Protein AF-A0A3R6PT72-F1 (afdb_monomer_lite)

Sequence (81 aa):
MRMYFRTDYYADVGIDEVVRLQRGTTCEVVSETEFFYFIVTDNESFRKMLNIVMIPKEDLEDDVYVVTGKSEKLEEGGGVI

Structure (mmCIF, N/CA/C/O backbone):
data_AF-A0A3R6PT72-F1
#
_entry.id   AF-A0A3R6PT72-F1
#
loop_
_atom_site.group_PDB
_atom_site.id
_atom_site.type_symbol
_atom_site.label_atom_id
_atom_site.label_alt_id
_atom_site.label_comp_id
_atom_site.label_asym_id
_atom_site.label_entity_id
_atom_site.label_seq_id
_atom_site.pdbx_PDB_ins_code
_atom_site.Cartn_x
_atom_site.Cartn_y
_atom_site.Cartn_z
_atom_site.occupancy
_atom_site.B_iso_or_equiv
_atom_site.auth_seq_id
_atom_site.auth_comp_id
_atom_site.auth_asym_id
_atom_site.auth_atom_id
_atom_site.pdbx_PDB_model_num
ATOM 1 N N . MET A 1 1 ? 0.176 -6.708 7.296 1.00 81.81 1 MET A N 1
ATOM 2 C CA . MET A 1 1 ? -0.470 -5.377 7.323 1.00 81.81 1 MET A CA 1
ATOM 3 C C . MET A 1 1 ? -1.294 -5.246 6.053 1.00 81.81 1 MET A C 1
ATOM 5 O O . MET A 1 1 ? -0.958 -5.904 5.073 1.00 81.81 1 MET A O 1
ATOM 9 N N . ARG A 1 2 ? -2.408 -4.515 6.070 1.00 83.81 2 ARG A N 1
ATOM 10 C CA . ARG A 1 2 ? -3.269 -4.363 4.885 1.00 83.81 2 ARG A CA 1
ATOM 11 C C . ARG A 1 2 ? -3.437 -2.896 4.544 1.00 83.81 2 ARG A C 1
ATOM 13 O O . ARG A 1 2 ? -3.500 -2.077 5.451 1.00 83.81 2 ARG A O 1
ATOM 20 N N . MET A 1 3 ? -3.512 -2.596 3.259 1.00 85.62 3 MET A N 1
ATOM 21 C CA . MET A 1 3 ? -3.647 -1.245 2.739 1.00 85.62 3 MET A CA 1
ATOM 22 C C . MET A 1 3 ? -4.941 -1.147 1.935 1.00 85.62 3 MET A C 1
ATOM 24 O O . MET A 1 3 ? -5.134 -1.922 1.003 1.00 85.62 3 MET A O 1
ATOM 28 N N . TYR A 1 4 ? -5.835 -0.242 2.328 1.00 84.94 4 TYR A N 1
ATOM 29 C CA . TYR A 1 4 ? -7.127 -0.015 1.686 1.00 84.94 4 TYR A CA 1
ATOM 30 C C . TYR A 1 4 ? -7.149 1.343 0.985 1.00 84.94 4 TYR A C 1
ATOM 32 O O . TYR A 1 4 ? -6.892 2.365 1.620 1.00 84.94 4 TYR A O 1
ATOM 40 N N . PHE A 1 5 ? -7.505 1.353 -0.297 1.00 84.19 5 PHE A N 1
ATOM 41 C CA . PHE A 1 5 ? -7.540 2.561 -1.124 1.00 84.19 5 PHE A CA 1
ATOM 42 C C . PHE A 1 5 ? -8.941 3.192 -1.112 1.00 84.19 5 PHE A C 1
ATOM 44 O O . PHE A 1 5 ? -9.915 2.574 -1.546 1.00 84.19 5 PHE A O 1
ATOM 51 N N . ARG A 1 6 ? -9.065 4.429 -0.615 1.00 81.50 6 ARG A N 1
ATOM 52 C CA . ARG A 1 6 ? -10.322 5.207 -0.584 1.00 81.50 6 ARG A CA 1
ATOM 53 C C . ARG A 1 6 ? -10.623 5.916 -1.899 1.00 81.50 6 ARG A C 1
ATOM 55 O O . ARG A 1 6 ? -11.787 6.204 -2.182 1.00 81.50 6 ARG A O 1
ATOM 62 N N . THR A 1 7 ? -9.606 6.143 -2.712 1.00 82.88 7 THR A N 1
ATOM 63 C CA . THR A 1 7 ? -9.697 6.697 -4.064 1.00 82.88 7 THR A CA 1
ATOM 64 C C . THR A 1 7 ? -8.853 5.850 -5.016 1.00 82.88 7 THR A C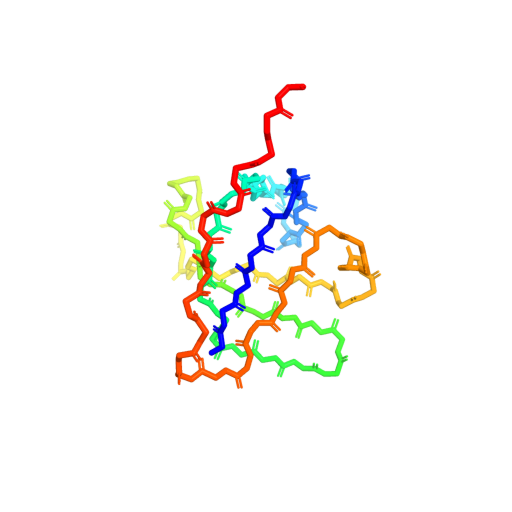 1
ATOM 66 O O . THR A 1 7 ? -8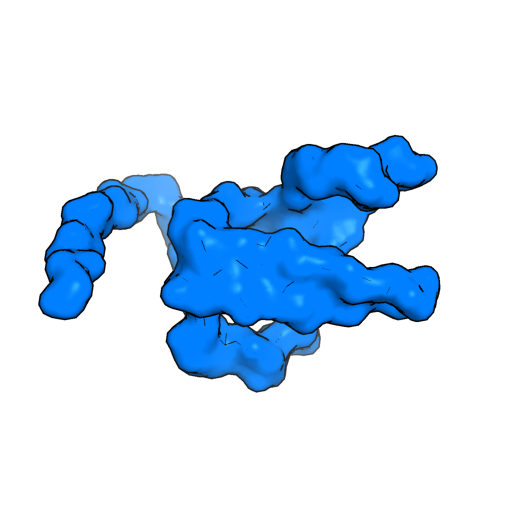.213 4.881 -4.602 1.00 82.88 7 THR A O 1
ATOM 69 N N . ASP A 1 8 ? -8.931 6.137 -6.315 1.00 83.50 8 ASP A N 1
ATOM 70 C CA . ASP A 1 8 ? -7.999 5.538 -7.264 1.00 83.50 8 ASP A CA 1
ATOM 71 C C . ASP A 1 8 ? -6.611 6.135 -7.039 1.00 83.50 8 ASP A C 1
ATOM 73 O O . ASP A 1 8 ? -6.435 7.344 -7.168 1.00 83.50 8 ASP A O 1
ATOM 77 N N . TYR A 1 9 ? -5.636 5.282 -6.752 1.00 82.12 9 TYR A N 1
ATOM 78 C CA . TYR A 1 9 ? -4.262 5.691 -6.514 1.00 82.12 9 TYR A CA 1
ATOM 79 C C . TYR A 1 9 ? -3.375 5.268 -7.683 1.00 82.12 9 TYR A C 1
ATOM 81 O O . TYR A 1 9 ? -3.481 4.147 -8.183 1.00 82.12 9 TYR A O 1
ATOM 89 N N . TYR A 1 10 ? -2.497 6.160 -8.128 1.00 79.81 10 TYR A N 1
ATOM 90 C CA . TYR A 1 10 ? -1.560 5.898 -9.215 1.00 79.81 10 TYR A CA 1
ATOM 91 C C . TYR A 1 10 ? -0.159 5.781 -8.630 1.00 79.81 10 TYR A C 1
ATOM 93 O O . TYR A 1 10 ? 0.437 6.776 -8.235 1.00 79.81 10 TYR A O 1
ATOM 101 N N . ALA A 1 11 ? 0.344 4.553 -8.557 1.00 76.81 11 ALA A N 1
ATOM 102 C CA . ALA A 1 11 ? 1.678 4.274 -8.053 1.00 76.81 11 ALA A CA 1
ATOM 103 C C . ALA A 1 11 ? 2.681 4.256 -9.210 1.00 76.81 11 ALA A C 1
ATOM 105 O O . ALA A 1 11 ? 2.508 3.495 -10.168 1.00 76.81 11 ALA A O 1
ATOM 106 N N . ASP A 1 12 ? 3.731 5.065 -9.102 1.00 74.19 12 ASP A N 1
ATOM 107 C CA . ASP A 1 12 ? 4.899 4.973 -9.976 1.00 74.19 12 ASP A CA 1
ATOM 108 C C . ASP A 1 12 ? 5.787 3.809 -9.522 1.00 74.19 12 ASP A C 1
ATOM 110 O O . ASP A 1 12 ? 6.105 3.669 -8.340 1.00 74.19 12 ASP A O 1
ATOM 114 N N . VAL A 1 13 ? 6.166 2.945 -10.461 1.00 68.75 13 VAL A N 1
ATOM 115 C CA . VAL A 1 13 ? 6.945 1.728 -10.178 1.00 68.75 13 VAL A CA 1
ATOM 116 C C . VAL A 1 13 ? 8.382 1.774 -10.706 1.00 68.75 13 VAL A C 1
ATOM 118 O O . VAL A 1 13 ? 9.073 0.755 -10.711 1.00 68.75 13 VAL A O 1
ATOM 121 N N . GLY A 1 14 ? 8.858 2.943 -11.144 1.00 59.91 14 GLY A N 1
ATOM 122 C CA . GLY A 1 14 ? 10.260 3.185 -11.488 1.00 59.91 14 GLY A CA 1
ATOM 123 C C . GLY A 1 14 ? 10.720 2.669 -12.857 1.00 59.91 14 GLY A C 1
ATOM 124 O O . GLY A 1 14 ? 11.924 2.653 -13.116 1.00 59.91 14 GLY A O 1
ATOM 125 N N . ILE A 1 15 ? 9.802 2.252 -13.739 1.00 64.06 15 ILE A N 1
ATOM 126 C CA . ILE A 1 15 ? 10.106 1.782 -15.110 1.00 64.06 15 ILE A CA 1
ATOM 127 C C . ILE A 1 15 ? 9.087 2.350 -16.117 1.00 64.06 15 ILE A C 1
ATOM 129 O O . ILE A 1 15 ? 8.493 1.602 -16.885 1.00 64.06 15 ILE A O 1
ATOM 133 N N . ASP A 1 16 ? 8.838 3.667 -16.078 1.00 64.81 16 ASP A N 1
ATOM 134 C CA . ASP A 1 16 ? 7.873 4.372 -16.960 1.00 64.81 16 ASP A CA 1
ATOM 135 C C . ASP A 1 16 ? 6.442 3.785 -16.925 1.00 64.81 16 ASP A C 1
ATOM 137 O O . ASP A 1 16 ? 5.609 4.037 -17.792 1.00 64.81 16 ASP A O 1
ATOM 141 N N . GLU A 1 17 ? 6.149 2.970 -15.914 1.00 70.06 17 GLU A N 1
ATOM 142 C CA . GLU A 1 17 ? 4.891 2.260 -15.767 1.00 70.06 17 GLU A CA 1
ATOM 143 C C . GLU A 1 17 ? 4.186 2.792 -14.522 1.00 70.06 17 GLU A C 1
ATOM 145 O O . GLU A 1 17 ? 4.770 2.928 -13.446 1.00 70.06 17 GLU A O 1
ATOM 150 N N . VAL A 1 18 ? 2.913 3.127 -14.686 1.00 75.19 18 VAL A N 1
ATOM 151 C CA . VAL A 1 18 ? 2.071 3.608 -13.597 1.00 75.19 18 VAL A CA 1
ATOM 152 C C . VAL A 1 18 ? 1.006 2.560 -13.346 1.00 75.19 18 VAL A C 1
ATOM 154 O O . VAL A 1 18 ? 0.223 2.214 -14.236 1.00 75.19 18 VAL A O 1
ATOM 157 N N . VAL A 1 19 ? 0.954 2.063 -12.116 1.00 77.81 19 VAL A N 1
ATOM 158 C CA . VAL A 1 19 ? -0.075 1.119 -11.696 1.00 77.81 19 VAL A CA 1
ATOM 159 C C . VAL A 1 19 ? -1.227 1.888 -11.092 1.00 77.81 19 VAL A C 1
ATOM 161 O O . VAL A 1 19 ? -1.076 2.583 -10.091 1.00 77.81 19 VAL A O 1
ATOM 164 N N . ARG A 1 20 ? -2.415 1.703 -11.665 1.00 82.81 20 ARG A N 1
ATOM 165 C CA . ARG A 1 20 ? -3.649 2.146 -11.025 1.00 82.81 20 ARG A CA 1
ATOM 166 C C . ARG A 1 20 ? -4.094 1.113 -9.992 1.00 82.81 20 ARG A C 1
ATOM 168 O O . ARG A 1 20 ? -4.474 -0.004 -10.346 1.00 82.81 20 ARG A O 1
ATOM 175 N N . LEU A 1 21 ? -4.078 1.509 -8.729 1.00 83.25 21 LEU A N 1
ATOM 176 C CA . LEU A 1 21 ? -4.670 0.799 -7.605 1.00 83.25 21 LEU A CA 1
ATOM 177 C C . LEU A 1 21 ? -6.091 1.322 -7.420 1.00 83.25 21 LEU A C 1
ATOM 179 O O . LEU A 1 21 ? -6.312 2.507 -7.178 1.00 83.25 21 LEU A O 1
ATOM 183 N N . GLN A 1 22 ? -7.067 0.442 -7.619 1.00 82.69 22 GLN A N 1
ATOM 184 C CA . GLN A 1 22 ? -8.463 0.852 -7.679 1.00 82.69 22 GLN A CA 1
ATOM 185 C C . GLN A 1 22 ? -9.018 1.151 -6.291 1.00 82.69 22 GLN A C 1
ATOM 187 O O . GLN A 1 22 ? -8.786 0.395 -5.340 1.00 82.69 22 GLN A O 1
ATOM 192 N N . ARG A 1 23 ? -9.848 2.192 -6.207 1.00 85.81 23 ARG A N 1
ATOM 193 C CA . ARG A 1 23 ? -10.668 2.462 -5.021 1.00 85.81 23 ARG A CA 1
ATOM 194 C C . ARG A 1 23 ? -11.415 1.205 -4.566 1.00 85.81 23 ARG A C 1
ATOM 196 O O . ARG A 1 23 ? -12.002 0.501 -5.384 1.00 85.81 23 ARG A O 1
ATOM 203 N N . GLY A 1 24 ? -11.466 0.972 -3.258 1.00 83.81 24 GLY A N 1
ATOM 204 C CA . GLY A 1 24 ? -12.145 -0.177 -2.658 1.00 83.81 24 GLY A CA 1
ATOM 205 C C . GLY A 1 24 ? -11.296 -1.448 -2.635 1.00 83.81 24 GLY A C 1
ATOM 206 O O . GLY A 1 24 ? -11.707 -2.450 -2.051 1.00 83.81 24 GLY A O 1
ATOM 207 N N . THR A 1 25 ? -10.102 -1.418 -3.230 1.00 82.75 25 THR A N 1
ATOM 208 C CA . THR A 1 25 ? -9.179 -2.552 -3.202 1.00 82.75 25 THR A CA 1
ATOM 209 C C . THR A 1 25 ? -8.439 -2.589 -1.873 1.00 82.75 25 THR A C 1
ATOM 211 O O . THR A 1 25 ? -8.027 -1.558 -1.339 1.00 82.75 25 THR A O 1
ATOM 214 N N . THR A 1 26 ? -8.248 -3.798 -1.351 1.00 84.25 26 THR A N 1
ATOM 215 C CA . THR A 1 26 ? -7.336 -4.048 -0.235 1.00 84.25 26 THR A CA 1
ATOM 216 C C . THR A 1 26 ? -6.127 -4.811 -0.749 1.00 84.25 26 THR A C 1
ATOM 218 O O . THR A 1 26 ? -6.283 -5.914 -1.268 1.00 84.25 26 THR A O 1
ATOM 221 N N . CYS A 1 27 ? -4.933 -4.261 -0.563 1.00 83.06 27 CYS A N 1
ATOM 222 C CA . CYS A 1 27 ? -3.678 -4.925 -0.898 1.00 83.06 27 CYS A CA 1
ATOM 223 C C . CYS A 1 27 ? -2.949 -5.385 0.367 1.00 83.06 27 CYS A C 1
ATOM 225 O O . CYS A 1 27 ? -3.041 -4.770 1.437 1.00 83.06 27 CYS A O 1
ATOM 227 N N . GLU A 1 28 ? -2.217 -6.489 0.254 1.00 84.81 28 GLU A N 1
ATOM 228 C CA . GLU A 1 28 ? -1.345 -6.954 1.327 1.00 84.81 28 GLU A CA 1
ATOM 229 C C . GLU A 1 28 ? -0.032 -6.179 1.296 1.00 84.81 28 GLU A C 1
ATOM 231 O O . GLU A 1 28 ? 0.631 -6.122 0.262 1.00 84.81 28 GLU A O 1
ATOM 236 N N . VAL A 1 29 ? 0.349 -5.603 2.437 1.00 86.31 29 VAL A N 1
ATOM 237 C CA . VAL A 1 29 ? 1.655 -4.968 2.601 1.00 86.31 29 VAL A CA 1
ATOM 238 C C . VAL A 1 29 ? 2.647 -6.024 3.076 1.00 86.31 29 VAL A C 1
ATOM 240 O O . VAL A 1 29 ? 2.514 -6.543 4.190 1.00 86.31 29 VAL A O 1
ATOM 243 N N . VAL A 1 30 ? 3.625 -6.333 2.227 1.00 86.00 30 VAL A N 1
ATOM 244 C CA . VAL A 1 30 ? 4.647 -7.365 2.461 1.00 86.00 30 VAL A CA 1
ATOM 245 C C . VAL A 1 30 ? 5.903 -6.818 3.127 1.00 86.00 30 VAL A C 1
ATOM 247 O O . VAL A 1 30 ? 6.614 -7.562 3.799 1.00 86.00 30 VAL A O 1
ATOM 250 N N . SER A 1 31 ? 6.184 -5.526 2.966 1.00 85.44 31 SER A N 1
ATOM 251 C CA . SER A 1 31 ? 7.304 -4.856 3.623 1.00 85.44 31 SER A CA 1
ATOM 252 C C . SER A 1 31 ? 7.042 -3.358 3.738 1.00 85.44 31 SER A C 1
ATOM 254 O O . SER A 1 31 ? 6.217 -2.804 3.013 1.00 85.44 31 SER A O 1
ATOM 256 N N . GLU A 1 32 ? 7.750 -2.693 4.639 1.00 87.44 32 GLU A N 1
ATOM 257 C CA . GLU A 1 32 ? 7.758 -1.240 4.754 1.00 87.44 32 GLU A CA 1
ATOM 258 C C . GLU A 1 32 ? 9.166 -0.743 5.085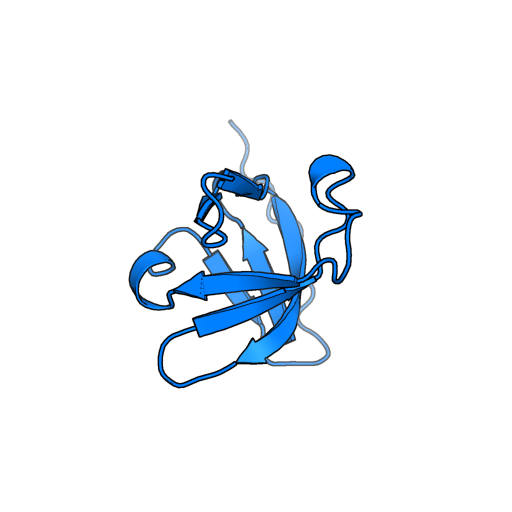 1.00 87.44 32 GLU A C 1
ATOM 260 O O . GLU A 1 32 ? 9.951 -1.439 5.730 1.00 87.44 32 GLU A O 1
ATOM 265 N N . THR A 1 33 ? 9.480 0.465 4.640 1.00 88.12 33 THR A N 1
ATOM 266 C CA . THR A 1 33 ? 10.687 1.211 4.999 1.00 88.12 33 THR A CA 1
ATOM 267 C C . THR A 1 33 ? 10.289 2.535 5.648 1.00 88.12 33 THR A C 1
ATOM 269 O O . THR A 1 33 ? 9.106 2.813 5.858 1.00 88.12 33 THR A O 1
ATOM 272 N N . GLU A 1 34 ? 11.274 3.371 5.974 1.00 87.12 34 GLU A N 1
ATOM 273 C CA . GLU A 1 34 ? 11.030 4.737 6.452 1.00 87.12 34 GLU A CA 1
ATOM 274 C C . GLU A 1 34 ? 10.181 5.549 5.459 1.00 87.12 34 GLU A C 1
ATOM 276 O O . GLU A 1 34 ? 9.300 6.291 5.880 1.00 87.12 34 GLU A O 1
ATOM 281 N N . PHE A 1 35 ? 10.366 5.323 4.153 1.00 85.00 35 PHE A N 1
ATOM 282 C CA . PHE A 1 35 ? 9.763 6.138 3.095 1.00 85.00 35 PHE A CA 1
ATOM 283 C C . PHE A 1 35 ? 8.707 5.417 2.258 1.00 85.00 35 PHE A C 1
ATOM 285 O O . PHE A 1 35 ? 7.919 6.085 1.602 1.00 85.00 35 PHE A O 1
ATOM 292 N N . PHE A 1 36 ? 8.662 4.080 2.257 1.00 85.38 36 PHE A N 1
ATOM 293 C CA . PHE A 1 36 ? 7.826 3.329 1.316 1.00 85.38 36 PHE A CA 1
ATOM 294 C C . PHE A 1 36 ? 7.069 2.169 1.967 1.00 85.38 36 PHE A C 1
ATOM 296 O O . PHE A 1 36 ? 7.557 1.535 2.903 1.00 85.38 36 PHE A O 1
ATOM 303 N N . TYR A 1 37 ? 5.906 1.831 1.413 1.00 86.88 37 TYR A N 1
ATOM 304 C CA . TYR A 1 37 ? 5.258 0.533 1.590 1.00 86.88 37 TYR A CA 1
ATOM 305 C C . TYR A 1 37 ? 5.431 -0.322 0.341 1.00 86.88 37 TYR A C 1
ATOM 307 O O . TYR A 1 37 ? 5.339 0.168 -0.777 1.00 86.88 37 TYR A O 1
ATOM 315 N N . PHE A 1 38 ? 5.632 -1.619 0.534 1.00 86.19 38 PHE A N 1
ATOM 316 C CA . PHE A 1 38 ? 5.694 -2.605 -0.534 1.00 86.19 38 PHE A CA 1
ATOM 317 C C . PHE A 1 38 ? 4.437 -3.453 -0.465 1.00 86.19 38 PHE A C 1
ATOM 319 O O . PHE A 1 38 ? 4.236 -4.183 0.510 1.00 86.19 38 PHE A O 1
ATOM 326 N N . ILE A 1 39 ? 3.591 -3.357 -1.484 1.00 85.00 39 ILE A N 1
ATOM 327 C CA . ILE A 1 39 ? 2.330 -4.092 -1.554 1.00 85.00 39 ILE A CA 1
ATOM 328 C C . ILE A 1 39 ? 2.357 -5.136 -2.656 1.00 85.00 39 ILE A C 1
ATOM 330 O O . ILE A 1 39 ? 3.015 -4.935 -3.669 1.00 85.00 39 ILE A O 1
ATOM 334 N N . VAL A 1 40 ? 1.603 -6.218 -2.488 1.00 81.81 40 VAL A N 1
ATOM 335 C CA . VAL A 1 40 ? 1.353 -7.179 -3.567 1.00 81.81 40 VAL A CA 1
ATOM 336 C C . VAL A 1 40 ? 0.045 -6.836 -4.277 1.00 81.81 40 VAL A C 1
ATOM 338 O O . VAL A 1 40 ? -0.974 -6.606 -3.623 1.00 81.81 40 VAL A O 1
ATOM 341 N N . THR A 1 41 ? 0.074 -6.808 -5.611 1.00 75.44 41 THR A N 1
ATOM 342 C CA . THR A 1 41 ? -1.089 -6.543 -6.470 1.00 75.44 41 THR A CA 1
ATOM 343 C C . THR A 1 41 ? -1.315 -7.660 -7.488 1.00 75.44 41 THR A C 1
ATOM 345 O O . THR A 1 41 ? -0.377 -8.158 -8.099 1.00 75.44 41 THR A O 1
ATOM 348 N N . ASP A 1 42 ? -2.569 -8.040 -7.726 1.00 68.56 42 ASP A N 1
ATOM 349 C CA . ASP A 1 42 ? -2.944 -9.015 -8.762 1.00 68.56 42 ASP A CA 1
ATOM 350 C C . ASP A 1 42 ? -3.075 -8.389 -10.164 1.00 68.56 42 ASP A C 1
ATOM 352 O O . ASP A 1 42 ? -3.638 -8.999 -11.075 1.00 68.56 42 ASP A O 1
ATOM 356 N N . ASN A 1 43 ? -2.572 -7.164 -10.363 1.00 65.50 43 ASN A N 1
ATOM 357 C CA . ASN A 1 43 ? -2.657 -6.477 -11.647 1.00 65.50 43 ASN A CA 1
ATOM 358 C C . ASN A 1 43 ? -1.940 -7.288 -12.742 1.00 65.50 43 ASN A C 1
ATOM 360 O O . ASN A 1 43 ? -0.719 -7.446 -12.722 1.00 65.50 43 ASN A O 1
ATOM 364 N N . GLU A 1 44 ? -2.707 -7.792 -13.716 1.00 58.81 44 GLU A N 1
ATOM 365 C CA . GLU A 1 44 ? -2.198 -8.658 -14.786 1.00 58.81 44 GLU A CA 1
ATOM 366 C C . GLU A 1 44 ? -1.106 -7.994 -15.634 1.00 58.81 44 GLU A C 1
ATOM 368 O O . GLU A 1 44 ? -0.246 -8.697 -16.167 1.00 58.81 44 GLU A O 1
ATOM 373 N N . SER A 1 45 ? -1.101 -6.658 -15.706 1.00 57.06 45 SER A N 1
ATOM 374 C CA . SER A 1 45 ? -0.075 -5.871 -16.406 1.00 57.06 45 SER A CA 1
ATOM 375 C C . SER A 1 45 ? 1.306 -6.042 -15.762 1.00 57.06 45 SER A C 1
ATOM 377 O O . SER A 1 45 ? 2.320 -6.044 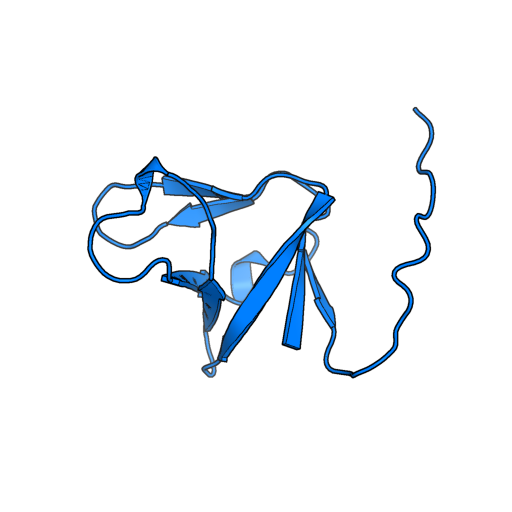-16.452 1.00 57.06 45 SER A O 1
ATOM 379 N N . PHE A 1 46 ? 1.332 -6.306 -14.452 1.00 59.34 46 PHE A N 1
ATOM 380 C CA . PHE A 1 46 ? 2.528 -6.360 -13.614 1.00 59.34 46 PHE A CA 1
ATOM 381 C C . PHE A 1 46 ? 3.151 -7.760 -13.469 1.00 59.34 46 PHE A C 1
ATOM 383 O O . PHE A 1 46 ? 4.109 -7.956 -12.720 1.00 59.34 46 PHE A O 1
ATOM 390 N N . ARG A 1 47 ? 2.646 -8.753 -14.216 1.00 54.19 47 ARG A N 1
ATOM 391 C CA . ARG A 1 47 ? 2.990 -10.190 -14.114 1.00 54.19 47 ARG A CA 1
ATOM 392 C C . ARG A 1 47 ? 4.436 -10.584 -14.473 1.00 54.19 47 ARG A C 1
ATOM 394 O O . ARG A 1 47 ? 4.689 -11.755 -14.757 1.00 54.19 47 ARG A O 1
ATOM 401 N N . LYS A 1 48 ? 5.403 -9.662 -14.503 1.00 53.53 48 LYS A N 1
ATOM 402 C CA . LYS A 1 48 ? 6.725 -9.935 -15.093 1.00 53.53 48 LYS A CA 1
ATOM 403 C C . LYS A 1 48 ? 7.860 -10.325 -14.150 1.00 53.53 48 LYS A C 1
ATOM 405 O O . LYS A 1 48 ? 8.808 -10.911 -14.663 1.00 53.53 48 LYS A O 1
ATOM 410 N N . MET A 1 49 ? 7.801 -10.133 -12.827 1.00 50.06 49 MET A N 1
ATOM 411 C CA . MET A 1 49 ? 8.798 -10.807 -11.965 1.00 50.06 49 MET A CA 1
ATOM 412 C C . MET A 1 49 ? 8.458 -10.867 -10.479 1.00 50.06 49 MET A C 1
ATOM 414 O O . MET A 1 49 ? 8.688 -11.894 -9.852 1.00 50.06 49 MET A O 1
ATOM 418 N N . LEU A 1 50 ? 7.881 -9.813 -9.916 1.00 58.66 50 LEU A N 1
ATOM 419 C CA . LEU A 1 50 ? 7.368 -9.774 -8.552 1.00 58.66 50 LEU A CA 1
ATOM 420 C C . LEU A 1 50 ? 6.208 -8.786 -8.598 1.00 58.66 50 LEU A C 1
ATOM 422 O O . LEU A 1 50 ? 6.408 -7.648 -9.005 1.00 58.66 50 LEU A O 1
ATOM 426 N N . ASN A 1 51 ? 5.006 -9.219 -8.233 1.00 73.62 51 ASN A N 1
ATOM 427 C CA . ASN A 1 51 ? 3.777 -8.417 -8.203 1.00 73.62 51 ASN A CA 1
ATOM 428 C C . ASN A 1 51 ? 3.823 -7.307 -7.125 1.00 73.62 51 ASN A C 1
ATOM 430 O O . ASN A 1 51 ? 2.828 -7.056 -6.453 1.00 73.62 51 ASN A O 1
ATOM 434 N N . ILE A 1 52 ? 4.993 -6.714 -6.879 1.00 77.50 52 ILE A N 1
ATOM 435 C CA . ILE A 1 52 ? 5.268 -5.815 -5.769 1.00 77.50 52 ILE A CA 1
ATOM 436 C C . ILE A 1 52 ? 5.293 -4.383 -6.288 1.00 77.50 52 ILE A C 1
ATOM 438 O O . ILE A 1 52 ? 6.114 -4.042 -7.136 1.00 77.50 52 ILE A O 1
ATOM 442 N N . VAL A 1 53 ? 4.416 -3.548 -5.741 1.00 79.56 53 VAL A N 1
ATOM 443 C CA . VAL A 1 53 ? 4.369 -2.106 -5.991 1.00 79.56 53 VAL A CA 1
ATOM 444 C C . VAL A 1 53 ? 4.931 -1.390 -4.772 1.00 79.56 53 VAL A C 1
ATOM 446 O O . VAL A 1 53 ? 4.578 -1.715 -3.636 1.00 79.56 53 VAL A O 1
ATOM 449 N N . MET A 1 54 ? 5.817 -0.430 -5.015 1.00 84.06 54 MET A N 1
ATOM 450 C CA . MET A 1 54 ? 6.378 0.435 -3.986 1.00 84.06 54 MET A CA 1
ATOM 451 C C . MET A 1 54 ? 5.567 1.728 -3.938 1.00 84.06 54 MET A C 1
ATOM 453 O O . MET A 1 54 ? 5.386 2.372 -4.964 1.00 84.06 54 MET A O 1
ATOM 457 N N . ILE A 1 55 ? 5.066 2.091 -2.761 1.00 82.88 55 ILE A N 1
ATOM 458 C CA . ILE A 1 55 ? 4.231 3.274 -2.571 1.00 82.88 55 ILE A CA 1
ATOM 459 C C . ILE A 1 55 ? 4.905 4.215 -1.571 1.00 82.88 55 ILE A C 1
ATOM 461 O O . ILE A 1 55 ? 5.097 3.807 -0.420 1.00 82.88 55 ILE A O 1
ATOM 465 N N . PRO A 1 56 ? 5.285 5.438 -1.973 1.00 83.62 56 PRO A N 1
ATOM 466 C CA . PRO A 1 56 ? 5.814 6.448 -1.060 1.00 83.62 56 PRO A CA 1
ATOM 467 C C . PRO A 1 56 ? 4.798 6.804 0.023 1.00 83.62 56 PRO A C 1
ATOM 469 O O . PRO A 1 56 ? 3.617 6.995 -0.248 1.00 83.62 56 PRO A O 1
ATOM 472 N N . LYS A 1 57 ? 5.265 6.889 1.271 1.00 84.56 57 LYS A N 1
ATOM 473 C CA . LYS A 1 57 ? 4.413 7.193 2.425 1.00 84.56 57 LYS A CA 1
ATOM 474 C C . LYS A 1 57 ? 3.861 8.616 2.392 1.00 84.56 57 LYS A C 1
ATOM 476 O O . LYS A 1 57 ? 2.760 8.833 2.882 1.00 84.56 57 LYS A O 1
ATOM 481 N N . GLU A 1 58 ? 4.611 9.541 1.800 1.00 81.44 58 GLU A N 1
ATOM 482 C CA . GLU A 1 58 ? 4.223 10.946 1.630 1.00 81.44 58 GLU A CA 1
ATOM 483 C C . GLU A 1 58 ? 2.985 11.105 0.733 1.00 81.44 58 GLU A C 1
ATOM 485 O O . GLU A 1 58 ? 2.187 12.006 0.945 1.00 81.44 58 GLU A O 1
ATOM 490 N N . ASP A 1 59 ? 2.756 10.191 -0.211 1.00 72.88 59 ASP A N 1
ATOM 491 C CA . ASP A 1 59 ? 1.607 10.257 -1.122 1.00 72.88 59 ASP A CA 1
ATOM 492 C C . ASP A 1 59 ? 0.333 9.586 -0.559 1.00 72.88 59 ASP A C 1
ATOM 494 O O . ASP A 1 59 ? -0.669 9.472 -1.260 1.00 72.88 59 ASP A O 1
ATOM 498 N N . LEU A 1 60 ? 0.341 9.096 0.690 1.00 76.19 60 LEU A N 1
ATOM 499 C CA . LEU A 1 60 ? -0.764 8.299 1.257 1.00 76.19 60 LEU A CA 1
ATOM 500 C C . LEU A 1 60 ? -1.752 9.080 2.124 1.00 76.19 60 LEU A C 1
ATOM 502 O O . LEU A 1 60 ? -2.747 8.493 2.554 1.00 76.19 60 LEU A O 1
ATOM 506 N N . GLU A 1 61 ? -1.465 10.346 2.429 1.00 64.88 61 GLU A N 1
ATOM 507 C CA . GLU A 1 61 ? -1.994 11.035 3.615 1.00 64.88 61 GLU A CA 1
ATOM 508 C C . GLU A 1 61 ? -3.533 11.113 3.704 1.00 64.88 61 GLU A C 1
ATOM 510 O O . GLU A 1 61 ? -4.062 11.039 4.813 1.00 64.88 61 GLU A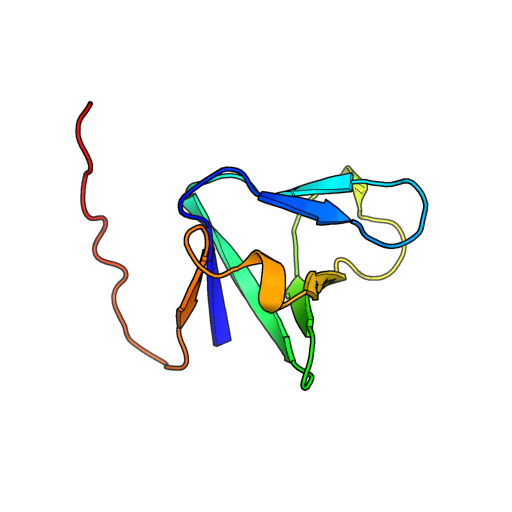 O 1
ATOM 515 N N . ASP A 1 62 ? -4.265 11.148 2.584 1.00 65.69 62 ASP A N 1
ATOM 516 C CA . ASP A 1 62 ? -5.743 11.193 2.590 1.00 65.69 62 ASP A CA 1
ATOM 517 C C . ASP A 1 62 ? -6.427 10.023 1.856 1.00 65.69 62 ASP A C 1
ATOM 519 O O . ASP A 1 62 ? -7.590 9.687 2.120 1.00 65.69 62 ASP A O 1
ATOM 523 N N . ASP A 1 63 ? -5.706 9.353 0.959 1.00 68.56 63 ASP A N 1
ATOM 524 C CA . ASP A 1 63 ? -6.292 8.412 0.003 1.00 68.56 63 ASP A CA 1
ATOM 525 C C . ASP A 1 63 ? -6.221 6.949 0.452 1.00 68.56 63 ASP A C 1
ATOM 527 O O . ASP A 1 63 ? -6.884 6.083 -0.132 1.00 68.56 63 ASP A O 1
ATOM 531 N N . VAL A 1 64 ? -5.445 6.642 1.498 1.00 74.50 64 VAL A N 1
ATOM 532 C CA . VAL A 1 64 ? -5.111 5.258 1.846 1.00 74.50 64 VAL A CA 1
ATOM 533 C C . VAL A 1 64 ? -5.134 4.999 3.351 1.00 74.50 64 VAL A C 1
ATOM 535 O O . VAL A 1 64 ? -4.549 5.721 4.148 1.00 74.50 64 VAL A O 1
ATOM 538 N N . TYR A 1 65 ? -5.778 3.901 3.752 1.00 76.81 65 TYR A N 1
ATOM 539 C CA . TYR A 1 65 ? -5.814 3.439 5.139 1.00 76.81 65 TYR A CA 1
ATOM 540 C C . TYR A 1 65 ? -4.925 2.207 5.333 1.00 76.81 65 TYR A C 1
ATOM 542 O O . TYR A 1 65 ? -5.112 1.190 4.661 1.00 76.81 65 TYR A O 1
ATOM 550 N N . VAL A 1 66 ? -3.974 2.273 6.269 1.00 74.25 66 VAL A N 1
ATOM 551 C CA . VAL A 1 66 ? -3.063 1.165 6.594 1.00 74.25 66 VAL A CA 1
ATOM 552 C C . VAL A 1 66 ? -3.482 0.516 7.915 1.00 74.25 66 VAL A C 1
ATOM 554 O O . VAL A 1 66 ? -3.401 1.126 8.975 1.00 74.25 66 VAL A O 1
ATOM 557 N N . VAL A 1 67 ? -3.915 -0.744 7.853 1.00 75.19 67 VAL A N 1
ATOM 558 C CA . VAL A 1 67 ? -4.384 -1.531 9.004 1.00 75.19 67 VAL A CA 1
ATOM 559 C C . VAL A 1 67 ? -3.265 -2.437 9.524 1.00 75.19 67 VAL A C 1
ATOM 561 O O . VAL A 1 67 ? -2.865 -3.412 8.868 1.00 75.19 67 VAL A O 1
ATOM 564 N N . THR A 1 68 ? -2.787 -2.156 10.736 1.00 68.44 68 THR A N 1
ATOM 565 C CA . THR A 1 68 ? -1.733 -2.896 11.451 1.00 68.44 68 THR A CA 1
ATOM 566 C C . THR A 1 68 ? -2.316 -3.869 12.489 1.00 68.44 68 THR A C 1
ATOM 568 O O . THR A 1 68 ? -1.994 -3.817 13.670 1.00 68.44 68 THR A O 1
ATOM 571 N N . GLY A 1 69 ? -3.175 -4.813 12.076 1.00 56.19 69 GLY A N 1
ATOM 572 C CA . GLY A 1 69 ? -3.734 -5.804 13.013 1.00 56.19 69 GLY A CA 1
ATOM 573 C C . GLY A 1 69 ? -4.501 -6.968 12.375 1.00 56.19 69 GLY A C 1
ATOM 574 O O . GLY A 1 69 ? -5.032 -6.856 11.271 1.00 56.19 69 GLY A O 1
ATOM 575 N N . LYS A 1 70 ? -4.565 -8.114 13.076 1.00 55.09 70 LYS A N 1
ATOM 576 C CA . LYS A 1 70 ? -5.549 -9.178 12.807 1.00 55.09 70 LYS A CA 1
ATOM 577 C C . LYS A 1 70 ? -6.858 -8.765 13.483 1.00 55.09 70 LYS A C 1
ATOM 579 O O . LYS A 1 70 ? -6.934 -8.837 14.703 1.00 55.09 70 LYS A O 1
ATOM 584 N N . SER A 1 71 ? -7.881 -8.440 12.700 1.00 53.69 71 SER A N 1
ATOM 585 C CA . SER A 1 71 ? -9.224 -8.023 13.149 1.00 53.69 71 SER A CA 1
ATOM 586 C C . SER A 1 71 ? -9.387 -6.523 13.377 1.00 53.69 71 SER A C 1
ATOM 588 O O . SER A 1 71 ? -9.615 -6.073 14.490 1.00 53.69 71 SER A O 1
ATOM 590 N N . GLU A 1 72 ? -9.436 -5.771 12.289 1.00 44.34 72 GLU A N 1
ATOM 591 C CA . GLU A 1 72 ? -10.561 -4.855 12.146 1.00 44.34 72 GLU A CA 1
ATOM 592 C C . GLU A 1 72 ? -11.395 -5.407 10.997 1.00 44.34 72 GLU A C 1
ATOM 594 O O . GLU A 1 72 ? -10.909 -5.588 9.878 1.00 44.34 72 GLU A O 1
ATOM 599 N N . LYS A 1 73 ? -12.643 -5.782 11.299 1.00 46.84 73 LYS A N 1
ATOM 600 C CA . LYS A 1 73 ? -13.678 -5.818 10.272 1.00 46.84 73 LYS A CA 1
ATOM 601 C C . LYS A 1 73 ? -13.632 -4.427 9.648 1.00 46.84 73 LYS A C 1
ATOM 603 O O . LYS A 1 73 ? -14.010 -3.466 10.310 1.00 46.84 73 LYS A O 1
ATOM 608 N N . LEU A 1 74 ? -13.144 -4.326 8.416 1.00 53.44 74 LEU A N 1
ATOM 609 C CA . LEU A 1 74 ? -13.528 -3.231 7.541 1.00 53.44 74 LEU A CA 1
ATOM 610 C C . LEU A 1 74 ? -15.033 -3.424 7.363 1.00 53.44 74 LEU A C 1
ATOM 612 O O . LEU A 1 74 ? -15.462 -4.179 6.493 1.00 53.44 74 LEU A O 1
ATOM 616 N N . GLU A 1 75 ? -15.829 -2.902 8.301 1.00 41.28 75 GLU A N 1
ATOM 617 C CA . GLU A 1 75 ? -17.258 -2.792 8.077 1.00 41.28 75 GLU A CA 1
ATOM 618 C C . GLU A 1 75 ? -17.385 -1.997 6.791 1.00 41.28 75 GLU A C 1
ATOM 620 O O . GLU A 1 75 ? -16.818 -0.912 6.646 1.00 41.28 75 GLU A O 1
ATOM 625 N N . GLU A 1 76 ? -18.042 -2.639 5.836 1.00 45.09 76 GLU A N 1
ATOM 626 C CA . GLU A 1 76 ? -18.470 -2.122 4.555 1.00 45.09 76 GLU A CA 1
ATOM 627 C C . GLU A 1 76 ? -19.384 -0.921 4.840 1.00 45.09 76 GLU A C 1
ATOM 629 O O . GLU A 1 76 ? -20.608 -1.006 4.866 1.00 45.09 76 GLU A O 1
ATOM 634 N N . GLY A 1 77 ? -18.762 0.200 5.202 1.00 40.09 77 GLY A N 1
ATOM 635 C CA . GLY A 1 77 ? -19.408 1.466 5.463 1.00 40.09 77 GLY A CA 1
ATOM 636 C C . GLY A 1 77 ? -19.852 2.012 4.128 1.00 40.09 77 GLY A C 1
ATOM 637 O O . GLY A 1 77 ? -19.103 2.727 3.467 1.00 40.09 77 GLY A O 1
ATOM 638 N N . GLY A 1 78 ? -21.057 1.609 3.728 1.00 45.09 78 GLY A N 1
ATOM 639 C CA . GLY A 1 78 ? -21.786 2.149 2.598 1.00 45.09 78 GLY A CA 1
ATOM 640 C C . GLY A 1 78 ? -21.749 3.673 2.612 1.00 45.09 78 GLY A C 1
ATOM 641 O O . GLY A 1 78 ? -22.490 4.324 3.342 1.00 45.09 78 GLY A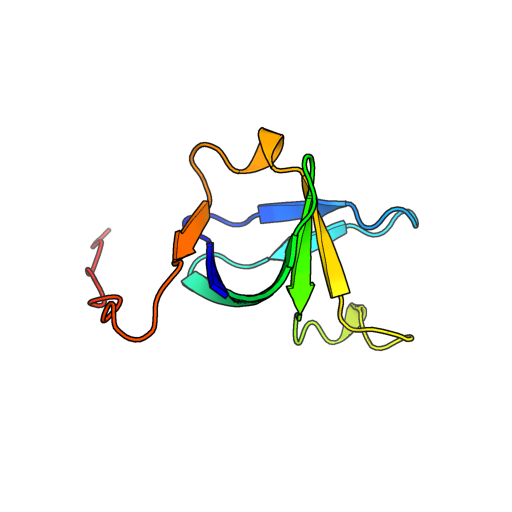 O 1
ATOM 642 N N . GLY A 1 79 ? -20.885 4.233 1.775 1.00 33.97 79 GLY A N 1
ATOM 643 C CA . GLY A 1 79 ? -20.979 5.604 1.308 1.00 33.97 79 GLY A CA 1
ATOM 644 C C . GLY A 1 79 ? -21.869 5.614 0.078 1.00 33.97 79 GLY A C 1
ATOM 645 O O . GLY A 1 79 ? -21.400 5.402 -1.037 1.00 33.97 79 GLY A O 1
ATOM 646 N N . VAL A 1 80 ? -23.165 5.776 0.322 1.00 35.62 80 VAL A N 1
ATOM 647 C CA . VAL A 1 80 ? -24.179 6.151 -0.665 1.00 35.62 80 VAL A CA 1
ATOM 648 C C . VAL A 1 80 ? -23.728 7.427 -1.399 1.00 35.62 80 VAL A C 1
ATOM 650 O O . VAL A 1 80 ? -23.120 8.300 -0.785 1.00 35.62 80 VAL A O 1
ATOM 653 N N . ILE A 1 81 ? -24.011 7.458 -2.709 1.00 39.38 81 ILE A N 1
ATOM 654 C CA . ILE A 1 81 ? -24.071 8.617 -3.626 1.00 39.38 81 ILE A CA 1
ATOM 655 C C . ILE A 1 81 ? -24.320 9.981 -2.973 1.00 39.38 81 ILE A C 1
ATOM 657 O O . ILE A 1 81 ? -25.226 10.075 -2.116 1.00 39.38 81 ILE A O 1
#

Foldseek 3Di:
DKKAFQAFDWADAPPPDTDTDHHGDIWDFPDDDPFWTWTADPPPVCPDDGSITIGTPVVDPPGMDDDDDDDDPPPPPDPDD

Radius of gyration: 12.88 Å; chains: 1; bounding box: 35×22×30 Å

Secondary structure (DSSP, 8-state):
-EEEESS-EEEE-SSS-EEEE-TT-EEEEEEE-SSEEEEE---GGGTTS--EEEEEGGGGTTTEEEE-SS-----------

pLDDT: mean 71.62, std 14.85, range [33.97, 88.12]